Protein AF-A0A6B2G351-F1 (afdb_monomer)

Organism: Myxobolus squamalis (NCBI:txid59785)

Mean predicted aligned error: 8.59 Å

Solvent-accessible surface area (backbone atoms only — not comparable to full-atom values): 7339 Å² total; per-residue (Å²): 120,60,67,56,53,47,41,62,59,45,63,62,76,42,64,77,46,83,66,71,78,92,50,77,70,54,52,52,46,60,74,65,63,71,63,65,72,90,45,47,83,59,50,53,36,39,75,74,42,49,57,51,54,46,67,79,41,71,65,47,68,59,54,40,54,74,67,59,62,89,84,60,87,45,74,56,53,52,52,48,59,67,44,54,83,69,51,60,82,90,42,67,70,46,76,36,71,69,33,43,51,52,51,50,52,52,55,52,35,47,40,66,75,40,72,77,59,80,67,133

Sequence (120 aa):
KYWDLYNEHFSDNQSKSKYFTKSSKLKVVIANGNFHAGLRPYFWPLVTGAFLEIEINPGYYEKLVSNLNFDLVTEVTEDIEKDLHRSLPEFTVYNTSEGQDSLRRVLLAYATHNPNIGKN

Radius of gyration: 18.26 Å; Cα contacts (8 Å, |Δi|>4): 58; chains: 1; bounding box: 34×30×49 Å

Structure (mmCIF, N/CA/C/O backbone):
data_AF-A0A6B2G351-F1
#
_entry.id   AF-A0A6B2G351-F1
#
loop_
_atom_site.group_PDB
_atom_site.id
_atom_site.type_symbol
_atom_site.label_atom_id
_atom_site.label_alt_id
_atom_site.label_comp_id
_atom_site.label_asym_id
_atom_site.label_entity_id
_atom_site.label_seq_id
_atom_site.pdbx_PDB_ins_code
_atom_site.Cartn_x
_atom_site.Cartn_y
_atom_site.Cartn_z
_atom_site.occupancy
_atom_site.B_iso_or_equiv
_atom_site.auth_seq_id
_atom_site.auth_comp_id
_atom_site.auth_asym_id
_atom_site.auth_atom_id
_atom_site.pdbx_PDB_model_num
ATOM 1 N N . LYS A 1 1 ? 22.169 -5.919 -23.309 1.00 49.47 1 LYS A N 1
ATOM 2 C CA . LYS A 1 1 ? 21.999 -7.392 -23.399 1.00 49.47 1 LYS A CA 1
ATOM 3 C C . LYS A 1 1 ? 20.676 -7.888 -22.805 1.00 49.47 1 LYS A C 1
ATOM 5 O O . LYS A 1 1 ? 19.968 -8.570 -23.522 1.00 49.47 1 LYS A O 1
ATOM 10 N N . TYR A 1 2 ? 20.306 -7.582 -21.548 1.00 46.62 2 TYR A N 1
ATOM 11 C CA . TYR A 1 2 ? 18.979 -7.969 -21.001 1.00 46.62 2 TYR A CA 1
ATOM 12 C C . TYR A 1 2 ? 17.895 -6.890 -21.150 1.00 46.62 2 TYR A C 1
ATOM 14 O O . TYR A 1 2 ? 16.713 -7.213 -21.172 1.00 46.62 2 TYR A O 1
ATOM 22 N N . TRP A 1 3 ? 18.293 -5.625 -21.322 1.00 51.25 3 TRP A N 1
ATOM 23 C CA . TRP A 1 3 ? 17.391 -4.534 -21.716 1.00 51.25 3 TRP A CA 1
ATOM 24 C C . TRP A 1 3 ? 16.723 -4.800 -23.070 1.00 51.25 3 TRP A C 1
ATOM 26 O O . TRP A 1 3 ? 15.538 -4.553 -23.251 1.00 51.25 3 TRP A O 1
ATOM 36 N N . ASP A 1 4 ? 17.478 -5.404 -23.984 1.00 54.12 4 ASP A N 1
ATOM 37 C CA . ASP A 1 4 ? 17.005 -5.783 -25.314 1.00 54.12 4 ASP A CA 1
ATOM 38 C C . ASP A 1 4 ? 15.978 -6.922 -25.236 1.00 54.12 4 ASP A C 1
ATOM 40 O O . ASP A 1 4 ? 15.010 -6.905 -25.977 1.00 54.12 4 ASP A O 1
ATOM 44 N N . LEU A 1 5 ? 16.123 -7.849 -2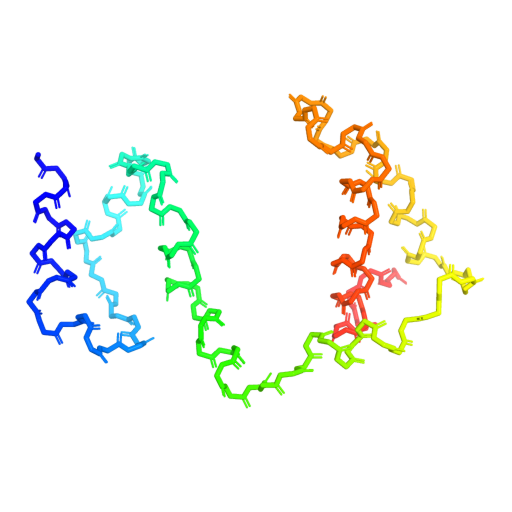4.276 1.00 54.31 5 LEU A N 1
ATOM 45 C CA . LEU A 1 5 ? 15.150 -8.918 -24.001 1.00 54.31 5 LEU A CA 1
ATOM 46 C C . LEU A 1 5 ? 13.871 -8.396 -23.332 1.00 54.31 5 LEU A C 1
ATOM 48 O O . LEU A 1 5 ? 12.794 -8.930 -23.583 1.00 54.31 5 LEU A O 1
ATOM 52 N N . TYR A 1 6 ? 13.983 -7.372 -22.477 1.00 57.06 6 TYR A N 1
ATOM 53 C CA . TYR A 1 6 ? 12.819 -6.653 -21.961 1.00 57.06 6 TYR A CA 1
ATOM 54 C C . TYR A 1 6 ? 12.083 -5.965 -23.112 1.00 57.06 6 TYR A C 1
ATOM 56 O O . TYR A 1 6 ? 10.897 -6.205 -23.283 1.00 57.06 6 TYR A O 1
ATOM 64 N N . ASN A 1 7 ? 12.775 -5.195 -23.954 1.00 57.41 7 ASN A N 1
ATOM 65 C CA . ASN A 1 7 ? 12.142 -4.576 -25.117 1.00 57.41 7 ASN A CA 1
ATOM 66 C C . ASN A 1 7 ? 11.552 -5.644 -26.055 1.00 57.41 7 ASN A C 1
ATOM 68 O O . ASN A 1 7 ? 10.375 -5.592 -26.339 1.00 57.41 7 ASN A O 1
ATOM 72 N N . GLU A 1 8 ? 12.257 -6.713 -26.412 1.00 57.47 8 GLU A N 1
ATOM 73 C CA . GLU A 1 8 ? 11.704 -7.782 -27.265 1.00 57.47 8 GLU A CA 1
ATOM 74 C C . GLU A 1 8 ? 10.423 -8.435 -26.689 1.00 57.47 8 GLU A C 1
ATOM 76 O O . GLU A 1 8 ? 9.525 -8.806 -27.439 1.00 57.47 8 GLU A O 1
ATOM 81 N N . HIS A 1 9 ? 10.294 -8.570 -25.362 1.00 54.44 9 HIS A N 1
ATOM 82 C CA . HIS A 1 9 ? 9.075 -9.102 -24.728 1.00 54.44 9 HIS A CA 1
ATOM 83 C C . HIS A 1 9 ? 7.990 -8.058 -24.443 1.00 54.44 9 HIS A C 1
ATOM 85 O O . HIS A 1 9 ? 6.814 -8.415 -24.395 1.00 54.44 9 HIS A O 1
ATOM 91 N N . PHE A 1 10 ? 8.364 -6.799 -24.224 1.00 52.91 10 PHE A N 1
ATOM 92 C CA . PHE A 1 10 ? 7.470 -5.744 -23.749 1.00 52.91 10 PHE A CA 1
ATOM 93 C C . PHE A 1 10 ? 7.287 -4.591 -24.749 1.00 52.91 10 PHE A C 1
ATOM 95 O O . PHE A 1 10 ? 6.446 -3.745 -24.493 1.00 52.91 10 PHE A O 1
ATOM 102 N N . SER A 1 11 ? 8.003 -4.535 -25.876 1.00 51.84 11 SER A N 1
ATOM 103 C CA . SER A 1 11 ? 7.853 -3.545 -26.961 1.00 51.84 11 SER A CA 1
ATOM 104 C C . SER A 1 11 ? 7.053 -4.097 -28.139 1.00 51.84 11 SER A C 1
ATOM 106 O O . SER A 1 11 ? 6.252 -3.361 -28.714 1.00 51.84 11 SER A O 1
ATOM 108 N N . ASP A 1 12 ? 7.175 -5.393 -28.442 1.00 46.84 12 ASP A N 1
ATOM 109 C CA . ASP A 1 12 ? 6.413 -6.036 -29.515 1.00 46.84 12 ASP A CA 1
ATOM 110 C C . ASP A 1 12 ? 5.077 -6.581 -28.985 1.00 46.84 12 ASP A C 1
ATOM 112 O O . ASP A 1 12 ? 4.965 -7.684 -28.456 1.00 46.84 12 ASP A O 1
ATOM 116 N N . ASN A 1 13 ? 4.036 -5.752 -29.116 1.00 45.62 13 ASN A N 1
ATOM 117 C CA . ASN A 1 13 ? 2.601 -6.060 -28.999 1.00 45.62 13 ASN A CA 1
ATOM 118 C C . ASN A 1 13 ? 2.050 -6.656 -27.683 1.00 45.62 13 ASN A C 1
ATOM 120 O O . ASN A 1 13 ? 0.833 -6.634 -27.504 1.00 45.62 13 ASN A O 1
ATOM 124 N N . GLN A 1 14 ? 2.874 -7.080 -26.719 1.00 48.09 14 GLN A N 1
ATOM 125 C CA . GLN A 1 14 ? 2.434 -7.334 -25.334 1.00 48.09 14 GLN A CA 1
ATOM 126 C C . GLN A 1 14 ? 2.429 -6.069 -24.461 1.00 48.09 14 GLN A C 1
ATOM 128 O O . GLN A 1 14 ? 1.792 -6.076 -23.415 1.00 48.09 14 GLN A O 1
ATOM 133 N N . SER A 1 15 ? 3.004 -4.951 -24.930 1.00 45.16 15 SER A N 1
ATOM 134 C CA . SER A 1 15 ? 2.862 -3.613 -24.313 1.00 45.16 15 SER A CA 1
ATOM 135 C C . SER A 1 15 ? 1.413 -3.141 -24.170 1.00 45.16 15 SER A C 1
ATOM 137 O O . SER A 1 15 ? 1.128 -2.252 -23.372 1.00 45.16 15 SER A O 1
ATOM 139 N N . LYS A 1 16 ? 0.486 -3.717 -24.946 1.00 45.84 16 LYS A N 1
ATOM 140 C CA . LYS A 1 16 ? -0.954 -3.440 -24.850 1.00 45.84 16 LYS A CA 1
ATOM 141 C C . LYS A 1 16 ? -1.703 -4.438 -23.970 1.00 45.84 16 LYS A C 1
ATOM 143 O O . LYS A 1 16 ? -2.848 -4.182 -23.606 1.00 45.84 16 LYS A O 1
ATOM 148 N N . SER A 1 17 ? -1.081 -5.566 -23.630 1.00 51.38 17 SER A N 1
ATOM 149 C CA . SER A 1 17 ? -1.664 -6.537 -22.717 1.00 51.38 17 SER A CA 1
ATOM 150 C C . SER A 1 17 ? -1.338 -6.115 -21.292 1.00 51.38 17 SER A C 1
ATOM 152 O O . SER A 1 17 ? -0.219 -6.281 -20.818 1.00 51.38 17 SER A O 1
ATOM 154 N N . LYS A 1 18 ? -2.347 -5.629 -20.570 1.00 53.78 18 LYS A N 1
ATOM 155 C CA . LYS A 1 18 ? -2.280 -5.487 -19.106 1.00 53.78 18 LYS A CA 1
ATOM 156 C C . LYS A 1 18 ? -2.141 -6.843 -18.394 1.00 53.78 18 LYS A C 1
ATOM 158 O O . LYS A 1 18 ? -1.941 -6.894 -17.185 1.00 53.78 18 LYS A O 1
ATOM 163 N N . TYR A 1 19 ? -2.247 -7.937 -19.149 1.00 57.09 19 TYR A N 1
ATOM 164 C CA . TYR A 1 19 ? -2.140 -9.304 -18.675 1.00 57.09 19 TYR A CA 1
ATOM 165 C C . TYR A 1 19 ? -0.742 -9.848 -18.924 1.00 57.09 19 TYR A C 1
ATOM 167 O O . TYR A 1 19 ? -0.230 -9.864 -20.048 1.00 57.09 19 TYR A O 1
ATOM 175 N N . PHE A 1 20 ? -0.146 -10.321 -17.842 1.00 62.34 20 PHE A N 1
ATOM 176 C CA . PHE A 1 20 ? 1.163 -10.932 -17.836 1.00 62.34 20 PHE A CA 1
ATOM 177 C C . PHE A 1 20 ? 1.130 -12.356 -18.408 1.00 62.34 20 PHE A C 1
ATOM 179 O O . PHE A 1 20 ? 0.421 -13.221 -17.890 1.00 62.34 20 PHE A O 1
ATOM 186 N N . THR A 1 21 ? 1.962 -12.634 -19.415 1.00 63.66 21 THR A N 1
ATOM 187 C CA . THR A 1 21 ? 2.171 -13.999 -19.923 1.00 63.66 21 THR A CA 1
ATOM 188 C C . THR A 1 21 ? 3.498 -14.553 -19.408 1.00 63.66 21 THR A C 1
ATOM 190 O O . THR A 1 21 ? 4.569 -14.007 -19.675 1.00 63.66 21 THR A O 1
ATOM 193 N N . LYS A 1 22 ? 3.450 -15.671 -18.673 1.00 66.00 22 LYS A N 1
ATOM 194 C CA . LYS A 1 22 ? 4.653 -16.345 -18.155 1.00 66.00 22 LYS A CA 1
ATOM 195 C C . LYS A 1 22 ? 5.549 -16.807 -19.311 1.00 66.00 22 LYS A C 1
ATOM 197 O O . LYS A 1 22 ? 5.095 -17.547 -20.177 1.00 66.00 22 LYS A O 1
ATOM 202 N N . SER A 1 23 ? 6.843 -16.476 -19.266 1.00 72.69 23 SER A N 1
ATOM 203 C CA . SER A 1 23 ? 7.843 -17.008 -20.204 1.00 72.69 23 SER A CA 1
ATOM 204 C C . SER A 1 23 ? 9.086 -17.545 -19.486 1.00 72.69 23 SER A C 1
ATOM 206 O O . SER A 1 23 ? 9.499 -17.035 -18.440 1.00 72.69 23 SER A O 1
ATOM 208 N N . SER A 1 24 ? 9.707 -18.591 -20.041 1.00 73.50 24 SER A N 1
ATOM 209 C CA . SER A 1 24 ? 10.936 -19.184 -19.487 1.00 73.50 24 SER A CA 1
ATOM 210 C C . SER A 1 24 ? 12.109 -18.200 -19.492 1.00 73.50 24 SER A C 1
ATOM 212 O O . SER A 1 24 ? 12.903 -18.195 -18.556 1.00 73.50 24 SER A O 1
ATOM 214 N N . LYS A 1 25 ? 12.184 -17.316 -20.498 1.00 69.12 25 LYS A N 1
ATOM 215 C CA . LYS A 1 25 ? 13.193 -16.248 -20.576 1.00 69.12 25 LYS A CA 1
ATOM 216 C C . LYS A 1 25 ? 13.052 -15.265 -19.411 1.00 69.12 25 LYS A C 1
ATOM 218 O O . LYS A 1 25 ? 14.045 -14.890 -18.795 1.00 69.12 25 LYS A O 1
ATOM 223 N N . LEU A 1 26 ? 11.821 -14.893 -19.064 1.00 70.50 26 LEU A N 1
ATOM 224 C CA . LEU A 1 26 ? 11.581 -13.949 -17.982 1.00 70.50 26 LEU A CA 1
ATOM 225 C C . LEU A 1 26 ? 11.914 -14.522 -16.603 1.00 70.50 26 LEU A C 1
ATOM 227 O O . LEU A 1 26 ? 12.470 -13.814 -15.767 1.00 70.50 26 LEU A O 1
ATOM 231 N N . LYS A 1 27 ? 11.648 -15.815 -16.379 1.00 74.94 27 LYS A N 1
ATOM 232 C CA . LYS A 1 27 ? 12.075 -16.499 -15.148 1.00 74.94 27 LYS A CA 1
ATOM 233 C C . LYS A 1 27 ? 13.581 -16.364 -14.923 1.00 74.94 27 LYS A C 1
ATOM 235 O O . LYS A 1 27 ? 13.998 -16.098 -13.804 1.00 74.94 27 LYS A O 1
ATOM 240 N N . VAL A 1 28 ? 14.379 -16.492 -15.985 1.00 76.25 28 VAL A N 1
ATOM 241 C CA . VAL A 1 28 ? 15.841 -16.336 -15.924 1.00 76.25 28 VAL A CA 1
ATOM 242 C C . VAL A 1 28 ? 16.239 -14.896 -15.583 1.00 76.25 28 VAL A C 1
ATOM 244 O O . VAL A 1 28 ? 17.142 -14.692 -14.778 1.00 76.25 28 VAL A O 1
ATOM 247 N N . VAL A 1 29 ? 15.560 -13.890 -16.141 1.00 73.69 29 VAL A N 1
ATOM 248 C CA . VAL A 1 29 ? 15.833 -12.473 -15.828 1.00 73.69 29 VAL A CA 1
ATOM 249 C C . VAL A 1 29 ? 15.520 -12.151 -14.364 1.00 73.69 29 VAL A C 1
ATOM 251 O O . VAL A 1 29 ? 16.347 -11.533 -13.696 1.00 73.69 29 VAL A O 1
ATOM 254 N N . ILE A 1 30 ? 14.369 -12.608 -13.856 1.00 78.50 30 ILE A N 1
ATOM 255 C CA . ILE A 1 30 ? 13.974 -12.421 -12.452 1.00 78.50 30 ILE A CA 1
ATOM 256 C C . ILE A 1 30 ? 14.962 -13.136 -11.524 1.00 78.50 30 ILE A C 1
ATOM 258 O O . ILE A 1 30 ? 15.475 -12.520 -10.593 1.00 78.50 30 ILE A O 1
ATOM 262 N N . ALA A 1 31 ? 15.265 -14.410 -11.797 1.00 80.19 31 ALA A N 1
ATOM 263 C CA . ALA A 1 31 ? 16.143 -15.227 -10.957 1.00 80.19 31 ALA A CA 1
ATOM 264 C C . ALA A 1 31 ? 17.571 -14.671 -10.867 1.00 80.19 31 ALA A C 1
ATOM 266 O O . ALA A 1 31 ? 18.201 -14.758 -9.819 1.00 80.19 31 ALA A O 1
ATOM 267 N N . ASN A 1 32 ? 18.069 -14.063 -11.945 1.00 79.81 32 ASN A N 1
ATOM 268 C CA . ASN A 1 32 ? 19.411 -13.489 -11.971 1.00 79.81 32 ASN A CA 1
ATOM 269 C C . ASN A 1 32 ? 19.483 -12.072 -11.381 1.00 79.81 32 ASN A C 1
ATOM 271 O O . ASN A 1 32 ? 20.570 -11.504 -11.341 1.00 79.81 32 ASN A O 1
ATOM 275 N N . GLY A 1 33 ? 18.355 -11.456 -10.998 1.00 68.81 33 GLY A N 1
ATOM 276 C CA . GLY A 1 33 ? 18.318 -10.111 -10.404 1.00 68.81 33 GLY A CA 1
ATOM 277 C C . GLY A 1 33 ? 18.808 -8.973 -11.316 1.00 68.81 33 GLY A C 1
ATOM 278 O O . GLY A 1 33 ? 18.838 -7.816 -10.900 1.00 68.81 33 GLY A O 1
ATOM 279 N N . ASN A 1 34 ? 19.152 -9.278 -12.570 1.00 70.56 34 ASN A N 1
ATOM 280 C CA . ASN A 1 34 ? 19.778 -8.376 -13.536 1.00 70.56 34 ASN A CA 1
ATOM 281 C C . ASN A 1 34 ? 18.743 -7.510 -14.264 1.00 70.56 34 ASN A C 1
ATOM 283 O O . ASN A 1 34 ? 18.641 -7.532 -15.493 1.00 70.56 34 ASN A O 1
ATOM 287 N N . PHE A 1 35 ? 17.965 -6.744 -13.503 1.00 73.44 35 PHE A N 1
ATOM 288 C CA . PHE A 1 35 ? 17.000 -5.795 -14.042 1.00 73.44 35 PHE A CA 1
ATOM 289 C C . PHE A 1 35 ? 17.193 -4.405 -13.435 1.00 73.44 35 PHE A C 1
ATOM 291 O O . PHE A 1 35 ? 17.536 -4.251 -12.261 1.00 73.44 35 PHE A O 1
ATOM 298 N N . HIS A 1 36 ? 17.001 -3.380 -14.265 1.00 79.69 36 HIS A N 1
ATOM 299 C CA . HIS A 1 36 ? 17.252 -1.996 -13.884 1.00 79.69 36 HIS A CA 1
ATOM 300 C C . HIS A 1 36 ? 16.334 -1.578 -12.729 1.00 79.69 36 HIS A C 1
ATOM 302 O O . HIS A 1 36 ? 15.116 -1.751 -12.810 1.00 79.69 36 HIS A O 1
ATOM 308 N N . ALA A 1 37 ? 16.901 -0.994 -11.668 1.00 80.75 37 ALA A N 1
ATOM 309 C CA . ALA A 1 37 ? 16.136 -0.622 -10.478 1.00 80.75 37 ALA A CA 1
ATOM 310 C C . ALA A 1 37 ? 14.977 0.337 -10.802 1.00 80.75 37 ALA A C 1
ATOM 312 O O . ALA A 1 37 ? 13.892 0.182 -10.251 1.00 80.75 37 ALA A O 1
ATOM 313 N N . GLY A 1 38 ? 15.162 1.244 -11.768 1.00 81.56 38 GLY A N 1
ATOM 314 C CA . GLY A 1 38 ? 14.114 2.167 -12.217 1.00 81.56 38 GLY A CA 1
ATOM 315 C C . GLY A 1 38 ? 12.909 1.505 -12.900 1.00 81.56 38 GLY A C 1
ATOM 316 O O . GLY A 1 38 ? 11.870 2.139 -13.016 1.00 81.56 38 GLY A O 1
ATOM 317 N N . LEU A 1 39 ? 13.006 0.237 -13.323 1.00 79.19 39 LEU A N 1
ATOM 318 C CA . LEU A 1 39 ? 11.859 -0.504 -13.864 1.00 79.19 39 LEU A CA 1
ATOM 319 C C . LEU A 1 39 ? 11.030 -1.218 -12.795 1.00 79.19 39 LEU A C 1
ATOM 321 O O . LEU A 1 39 ? 9.902 -1.621 -13.076 1.00 79.19 39 LEU A O 1
ATOM 325 N N . ARG A 1 40 ? 11.562 -1.383 -11.576 1.00 84.94 40 ARG A N 1
ATOM 326 C CA . ARG A 1 40 ? 10.886 -2.076 -10.464 1.00 84.94 40 ARG A CA 1
ATOM 327 C C . ARG A 1 40 ? 9.451 -1.596 -10.228 1.00 84.94 40 ARG A C 1
ATOM 329 O O . ARG A 1 40 ? 8.593 -2.469 -10.094 1.00 84.94 40 ARG A O 1
ATOM 336 N N . PRO A 1 41 ? 9.160 -0.277 -10.224 1.00 85.31 41 PRO A N 1
ATOM 337 C CA . PRO A 1 41 ? 7.814 0.216 -9.937 1.00 85.31 41 PRO A CA 1
ATOM 338 C C . PRO A 1 41 ? 6.760 -0.209 -10.963 1.00 85.31 41 PRO A C 1
ATOM 340 O O . PRO A 1 41 ? 5.591 -0.292 -10.617 1.00 85.31 41 PRO A O 1
ATOM 343 N N . TYR A 1 42 ? 7.151 -0.492 -12.209 1.00 81.75 42 TYR A N 1
ATOM 344 C CA . TYR A 1 42 ? 6.231 -0.965 -13.249 1.00 81.75 42 TYR A CA 1
ATOM 345 C C . TYR A 1 42 ? 6.232 -2.491 -13.370 1.00 81.75 42 TYR A C 1
ATOM 347 O O . TYR A 1 42 ? 5.192 -3.128 -13.519 1.00 81.75 42 TYR A O 1
ATOM 355 N N . PHE A 1 43 ? 7.417 -3.089 -13.279 1.00 81.56 43 PHE A N 1
ATOM 356 C CA . PHE A 1 43 ? 7.601 -4.512 -13.498 1.00 81.56 43 PHE A CA 1
ATOM 357 C C . PHE A 1 43 ? 6.932 -5.366 -12.417 1.00 81.56 43 PHE A C 1
ATOM 359 O O . PHE A 1 43 ? 6.231 -6.321 -12.746 1.00 81.56 43 PHE A O 1
ATOM 366 N N . TRP A 1 44 ? 7.123 -5.032 -11.134 1.00 84.69 44 TRP A N 1
ATOM 367 C CA . TRP A 1 44 ? 6.570 -5.844 -10.048 1.00 84.69 44 TRP A CA 1
ATOM 368 C C . TRP A 1 44 ? 5.040 -5.892 -10.058 1.00 84.69 44 TRP A C 1
ATOM 370 O O . TRP A 1 44 ? 4.513 -7.004 -10.038 1.00 84.69 44 TRP A O 1
ATOM 380 N N . PRO A 1 45 ? 4.317 -4.760 -10.176 1.00 85.88 45 PRO A N 1
ATOM 381 C CA . PRO A 1 45 ? 2.861 -4.799 -10.269 1.00 85.88 45 PRO A CA 1
ATOM 382 C C . PRO A 1 45 ? 2.336 -5.570 -11.483 1.00 85.88 45 PRO A C 1
ATOM 384 O O . PRO A 1 45 ? 1.286 -6.203 -11.399 1.00 85.88 45 PRO A O 1
ATOM 387 N N . LEU A 1 46 ? 3.064 -5.549 -12.604 1.00 82.38 46 LEU A N 1
ATOM 388 C CA . LEU A 1 46 ? 2.687 -6.300 -13.798 1.00 82.38 46 LEU A CA 1
ATOM 389 C C . LEU A 1 46 ? 2.772 -7.814 -13.565 1.00 82.38 46 LEU A C 1
ATOM 391 O O . LEU A 1 46 ? 1.820 -8.533 -13.858 1.00 82.38 46 LEU A O 1
ATOM 395 N N . VAL A 1 47 ? 3.892 -8.311 -13.027 1.00 80.69 47 VAL A N 1
ATOM 396 C CA . VAL A 1 47 ? 4.103 -9.763 -12.866 1.00 80.69 47 VAL A CA 1
ATOM 397 C C . VAL A 1 47 ? 3.290 -10.379 -11.728 1.00 80.69 47 VAL A C 1
ATOM 399 O O . VAL A 1 47 ? 3.010 -11.576 -11.770 1.00 80.69 47 VAL A O 1
ATOM 402 N N . THR A 1 48 ? 2.913 -9.589 -10.718 1.00 85.06 48 THR A N 1
ATOM 403 C CA . THR A 1 48 ? 2.049 -10.040 -9.615 1.00 85.06 48 THR A CA 1
ATOM 404 C C . THR A 1 48 ? 0.562 -9.918 -9.935 1.00 85.06 48 THR A C 1
ATOM 406 O O . THR A 1 48 ? -0.253 -10.477 -9.208 1.00 85.06 48 THR A O 1
ATOM 409 N N . GLY A 1 49 ? 0.199 -9.209 -11.009 1.00 85.44 49 GLY A N 1
ATOM 410 C CA . GLY A 1 49 ? -1.192 -8.906 -11.343 1.00 85.44 49 GLY A CA 1
ATOM 411 C C . GLY A 1 49 ? -1.782 -7.726 -10.564 1.00 85.44 49 GLY A C 1
ATOM 412 O O . GLY A 1 49 ? -2.968 -7.450 -10.707 1.00 85.44 49 GLY A O 1
ATOM 413 N N . ALA A 1 50 ? -0.987 -6.980 -9.789 1.00 88.75 50 ALA A N 1
ATOM 414 C CA . ALA A 1 50 ? -1.484 -5.840 -9.018 1.00 88.75 50 ALA A CA 1
ATOM 415 C C . ALA A 1 50 ? -2.120 -4.745 -9.897 1.00 88.75 50 ALA A C 1
ATOM 417 O O . ALA A 1 50 ? -3.074 -4.103 -9.470 1.00 88.75 50 ALA A O 1
ATOM 418 N N . PHE A 1 51 ? -1.657 -4.550 -11.139 1.00 86.75 51 PHE A N 1
ATOM 419 C CA . PHE A 1 51 ? -2.331 -3.627 -12.064 1.00 86.75 51 PHE A CA 1
ATOM 420 C C . PHE A 1 51 ? -3.752 -4.065 -12.425 1.00 86.75 51 PHE A C 1
ATOM 422 O O . PHE A 1 51 ? -4.625 -3.210 -12.555 1.00 86.75 51 PHE A O 1
ATOM 429 N N . LEU A 1 52 ? -3.990 -5.373 -12.557 1.00 86.38 52 LEU A N 1
ATOM 430 C CA . LEU A 1 52 ? -5.331 -5.895 -12.795 1.00 86.38 52 LEU A CA 1
ATOM 431 C C . LEU A 1 52 ? -6.221 -5.652 -11.573 1.00 86.38 52 LEU A C 1
ATOM 433 O O . LEU A 1 52 ? -7.334 -5.166 -11.731 1.00 86.38 52 LEU A O 1
ATOM 437 N N . GLU A 1 53 ? -5.712 -5.916 -10.368 1.00 90.62 53 GLU A N 1
ATOM 438 C CA . GLU A 1 53 ? -6.441 -5.666 -9.116 1.00 90.62 53 GLU A CA 1
ATOM 439 C C . GLU A 1 53 ? -6.837 -4.192 -8.946 1.00 90.62 53 GLU A C 1
ATOM 441 O O . GLU A 1 53 ? -7.967 -3.899 -8.558 1.00 9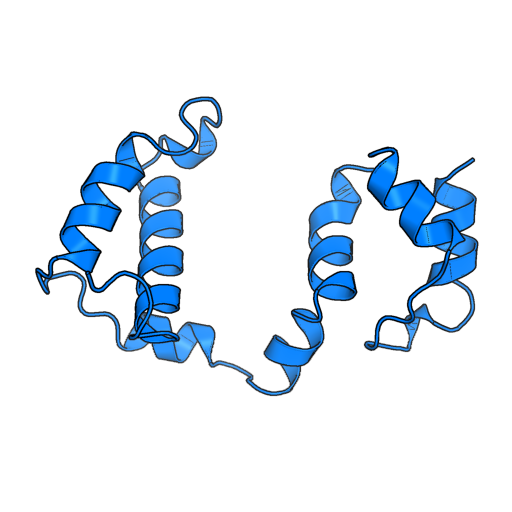0.62 53 GLU A O 1
ATOM 446 N N . ILE A 1 54 ? -5.942 -3.258 -9.287 1.00 90.12 54 ILE A N 1
ATOM 447 C CA . ILE A 1 54 ? -6.230 -1.814 -9.265 1.00 90.12 54 ILE A CA 1
ATOM 448 C C . ILE A 1 54 ? -7.317 -1.450 -10.287 1.00 90.12 54 ILE A C 1
ATOM 450 O O . ILE A 1 54 ? -8.180 -0.622 -10.001 1.00 90.12 54 ILE A O 1
ATOM 454 N N . GLU A 1 55 ? -7.289 -2.054 -11.477 1.00 89.81 55 GLU A N 1
ATOM 455 C CA . GLU A 1 55 ? -8.265 -1.777 -12.536 1.00 89.81 55 GLU A CA 1
ATOM 456 C C . GLU A 1 55 ? -9.662 -2.315 -12.219 1.00 89.81 55 GLU A C 1
ATOM 458 O O . GLU A 1 55 ? -10.648 -1.633 -12.494 1.00 89.81 55 GLU A O 1
ATOM 463 N N . ILE A 1 56 ? -9.763 -3.515 -11.641 1.00 94.00 56 ILE A N 1
ATOM 464 C CA . ILE A 1 56 ? -11.062 -4.106 -11.288 1.00 94.00 56 ILE A CA 1
ATOM 465 C C . ILE A 1 56 ? -11.637 -3.521 -9.987 1.00 94.00 56 ILE A C 1
ATOM 467 O O . ILE A 1 56 ? -12.850 -3.567 -9.795 1.00 94.00 56 ILE A O 1
ATOM 471 N N . ASN A 1 57 ? -10.795 -2.937 -9.122 1.00 94.88 57 ASN A N 1
ATOM 472 C CA . ASN A 1 57 ? -11.187 -2.328 -7.846 1.00 94.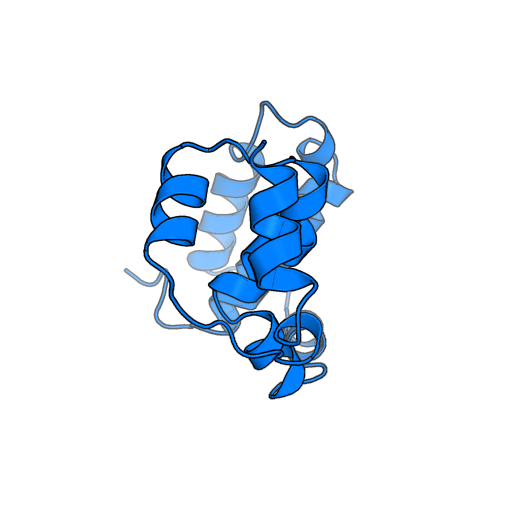88 57 ASN A CA 1
ATOM 473 C C . ASN A 1 57 ? -10.759 -0.843 -7.742 1.00 94.88 57 ASN A C 1
ATOM 475 O O . ASN A 1 57 ? -9.999 -0.476 -6.836 1.00 94.88 57 ASN A O 1
ATOM 479 N N . PRO A 1 58 ? -11.231 0.050 -8.632 1.00 96.31 58 PRO A N 1
ATOM 480 C CA . PRO A 1 58 ? -10.825 1.453 -8.609 1.00 96.31 58 PRO A CA 1
ATOM 481 C C . PRO A 1 58 ? -11.258 2.138 -7.303 1.00 96.31 58 PRO A C 1
ATOM 483 O O . PRO A 1 58 ? -12.404 2.014 -6.872 1.00 96.31 58 PRO A O 1
ATOM 486 N N . GLY A 1 59 ? -10.344 2.879 -6.668 1.00 96.50 59 GLY A N 1
ATOM 487 C CA . GLY A 1 59 ? -10.616 3.608 -5.420 1.00 96.50 59 GLY A CA 1
ATOM 488 C C . GLY A 1 59 ? -10.652 2.738 -4.154 1.00 96.50 59 GLY A C 1
ATOM 489 O O . GLY A 1 59 ? -11.017 3.218 -3.078 1.00 96.50 59 GLY A O 1
ATOM 490 N N . TYR A 1 60 ? -10.351 1.439 -4.260 1.00 97.31 60 TYR A N 1
ATOM 491 C CA . TYR A 1 60 ? -10.514 0.509 -3.143 1.00 97.31 60 TYR A CA 1
ATOM 492 C C . TYR A 1 60 ? -9.529 0.767 -2.001 1.00 97.31 60 TYR A C 1
ATOM 494 O O . TYR A 1 60 ? -9.928 0.746 -0.837 1.00 97.31 60 TYR A O 1
ATOM 502 N N . TYR A 1 61 ? -8.268 1.067 -2.316 1.00 96.69 61 TYR A N 1
ATOM 503 C CA . TYR A 1 61 ? -7.275 1.420 -1.302 1.00 96.69 61 TYR A CA 1
ATOM 504 C C . TYR A 1 61 ? -7.671 2.702 -0.562 1.00 96.69 61 TYR A C 1
ATOM 506 O O . TYR A 1 61 ? -7.651 2.739 0.665 1.00 96.69 61 TYR A O 1
ATOM 514 N N . GLU A 1 62 ? -8.116 3.722 -1.290 1.00 97.56 62 GLU A N 1
ATOM 515 C CA . GLU A 1 62 ? -8.579 4.990 -0.730 1.00 97.56 62 GLU A CA 1
ATOM 516 C C . GLU A 1 62 ? -9.765 4.772 0.213 1.00 97.56 62 GLU A C 1
ATOM 518 O O . GLU A 1 62 ? -9.794 5.342 1.302 1.00 97.56 62 GLU A O 1
ATOM 523 N N . LYS A 1 63 ? -10.702 3.891 -0.162 1.00 97.44 63 LYS A N 1
ATOM 524 C CA . LYS A 1 63 ? -11.833 3.496 0.687 1.00 97.44 63 LYS A CA 1
ATOM 525 C C . LYS A 1 63 ? -11.391 2.750 1.949 1.00 97.44 63 LYS A C 1
ATOM 527 O O . LYS A 1 63 ? -11.987 2.941 3.005 1.00 97.44 63 LYS A O 1
ATOM 532 N N . LEU A 1 64 ? -10.388 1.874 1.859 1.00 96.31 64 LEU A N 1
ATOM 533 C CA . LEU A 1 64 ? -9.830 1.215 3.044 1.00 96.31 64 LEU A CA 1
ATOM 534 C C . LEU A 1 64 ? -9.222 2.257 3.982 1.00 96.31 64 LEU A C 1
ATOM 536 O O . LEU A 1 64 ? -9.587 2.295 5.152 1.00 96.31 64 LEU A O 1
ATOM 540 N N . VAL A 1 65 ? -8.371 3.138 3.449 1.00 96.88 65 VAL A N 1
ATOM 541 C CA . VAL A 1 65 ? -7.694 4.192 4.214 1.00 96.88 65 VAL A CA 1
ATOM 542 C C . VAL A 1 65 ? -8.690 5.154 4.858 1.00 96.88 65 VAL A C 1
ATOM 544 O O . VAL A 1 65 ? -8.517 5.497 6.024 1.00 96.88 65 VAL A O 1
ATOM 547 N N . SER A 1 66 ? -9.755 5.554 4.155 1.00 96.31 66 SER A N 1
ATOM 548 C CA . SER A 1 66 ? -10.772 6.460 4.707 1.00 96.31 66 SER A CA 1
ATOM 549 C C . SER A 1 66 ? -11.549 5.865 5.881 1.00 96.31 66 SER A C 1
ATOM 551 O O . SER A 1 66 ? -12.117 6.609 6.672 1.00 96.31 66 SER A O 1
ATOM 553 N N . ASN A 1 67 ? -11.604 4.534 5.975 1.00 93.31 67 ASN A N 1
ATOM 554 C CA . ASN A 1 67 ? -12.301 3.819 7.041 1.00 93.31 67 ASN A CA 1
ATOM 555 C C . ASN A 1 67 ? -11.374 3.424 8.200 1.00 93.31 67 ASN A C 1
ATOM 557 O O . ASN A 1 67 ? -11.851 2.841 9.174 1.00 93.31 67 ASN A O 1
ATOM 561 N N . LEU A 1 68 ? -10.068 3.699 8.105 1.00 93.44 68 LEU A N 1
ATOM 562 C CA . LEU A 1 68 ? -9.135 3.399 9.185 1.00 93.44 68 LEU A CA 1
ATOM 563 C C . LEU A 1 68 ? -9.421 4.297 10.388 1.00 93.44 68 LEU A C 1
ATOM 565 O O . LEU A 1 68 ? -9.458 5.522 10.276 1.00 93.44 68 LEU A O 1
ATOM 569 N N . ASN A 1 69 ? -9.564 3.673 11.554 1.00 89.50 69 ASN A N 1
ATOM 570 C CA . ASN A 1 69 ? -9.546 4.368 12.830 1.00 89.50 69 ASN A CA 1
ATOM 571 C C . ASN A 1 69 ? -8.150 4.223 13.444 1.00 89.50 69 ASN A C 1
ATOM 573 O O . ASN A 1 69 ? -7.822 3.167 13.980 1.00 89.50 69 ASN A O 1
ATOM 577 N N . PHE A 1 70 ? -7.339 5.276 1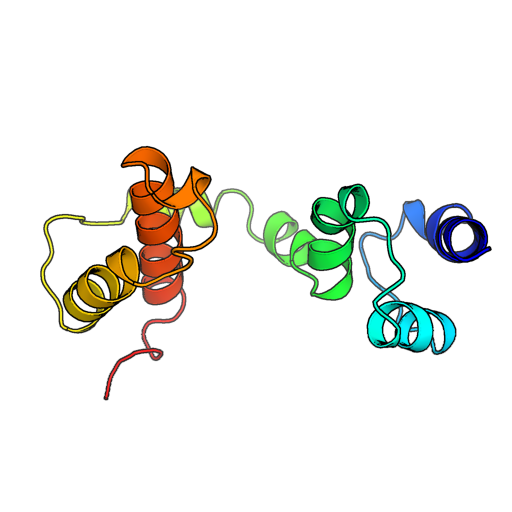3.351 1.00 85.75 70 PHE A N 1
ATOM 578 C CA . PHE A 1 70 ? -5.971 5.279 13.881 1.00 85.75 70 PHE A CA 1
ATOM 579 C C . PHE A 1 70 ? -5.912 5.299 15.415 1.00 85.75 70 PHE A C 1
ATOM 581 O O . PHE A 1 70 ? -4.875 4.958 15.972 1.00 85.75 70 PHE A O 1
ATOM 588 N N . ASP A 1 71 ? -7.015 5.638 16.089 1.00 85.75 71 ASP A N 1
ATOM 589 C CA . ASP A 1 71 ? -7.105 5.648 17.554 1.00 85.75 71 ASP A CA 1
ATOM 590 C C . ASP A 1 71 ? -7.553 4.289 18.124 1.00 85.75 71 ASP A C 1
ATOM 592 O O . ASP A 1 71 ? -7.568 4.085 19.340 1.00 85.75 71 ASP A O 1
ATOM 596 N N . LEU A 1 72 ? -7.959 3.347 17.263 1.00 86.81 72 LEU A N 1
ATOM 597 C CA . LEU A 1 72 ? -8.395 2.025 17.694 1.00 86.81 72 LEU A CA 1
ATOM 598 C C . LEU A 1 72 ? -7.186 1.167 18.078 1.00 86.81 72 LEU A C 1
ATOM 600 O O . LEU A 1 72 ? -6.367 0.830 17.228 1.00 86.81 72 LEU A O 1
ATOM 604 N N . VAL A 1 73 ? -7.136 0.737 19.338 1.00 87.69 73 VAL A N 1
ATOM 605 C CA . VAL A 1 73 ? -6.110 -0.189 19.831 1.00 87.69 73 VAL A CA 1
ATOM 606 C C . VAL A 1 73 ? -6.633 -1.626 19.779 1.00 87.69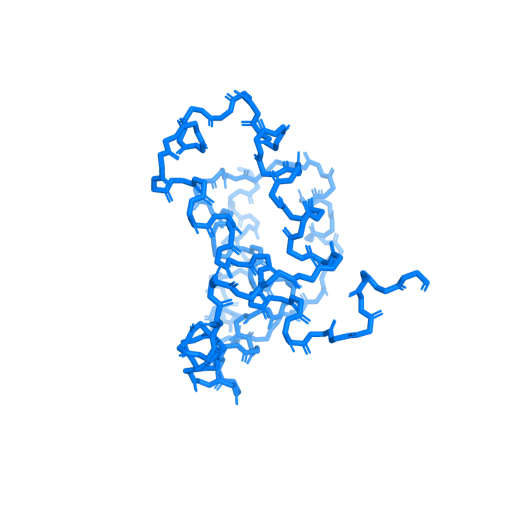 73 VAL A C 1
ATOM 608 O O . VAL A 1 73 ? -7.636 -1.974 20.401 1.00 87.69 73 VAL A O 1
ATOM 611 N N . THR A 1 74 ? -5.941 -2.461 19.015 1.00 89.19 74 THR A N 1
ATOM 612 C CA . THR A 1 74 ? -6.133 -3.905 18.837 1.00 89.19 74 THR A CA 1
ATOM 613 C C . THR A 1 74 ? -4.775 -4.612 18.896 1.00 89.19 74 THR A C 1
ATOM 615 O O . THR A 1 74 ? -3.742 -3.968 18.726 1.00 89.19 74 THR A O 1
ATOM 618 N N . GLU A 1 75 ? -4.760 -5.938 19.049 1.00 90.69 75 GLU A N 1
ATOM 619 C CA . GLU A 1 75 ? -3.520 -6.734 18.970 1.00 90.69 75 GLU A CA 1
ATOM 620 C C . GLU A 1 75 ? -2.746 -6.451 17.667 1.00 90.69 75 GLU A C 1
ATOM 622 O O . GLU A 1 75 ? -1.556 -6.153 17.692 1.00 90.69 75 GLU A O 1
ATOM 627 N N . VAL A 1 76 ? -3.454 -6.399 16.532 1.00 89.94 76 VAL A N 1
ATOM 628 C CA . VAL A 1 76 ? -2.858 -6.123 15.214 1.00 89.94 76 VAL A CA 1
ATOM 629 C C . VAL A 1 76 ? -2.223 -4.733 15.145 1.00 89.94 76 VAL A C 1
ATOM 631 O O . VAL A 1 76 ? -1.126 -4.584 14.613 1.00 89.94 76 VAL A O 1
ATOM 634 N N . THR A 1 77 ? -2.892 -3.699 15.663 1.00 91.50 77 THR A N 1
ATOM 635 C CA . THR A 1 77 ? -2.344 -2.331 15.640 1.00 91.50 77 THR A CA 1
ATOM 636 C C . THR A 1 77 ? -1.135 -2.210 16.562 1.00 91.50 77 THR A C 1
ATOM 638 O O . THR A 1 77 ? -0.164 -1.558 16.199 1.00 91.50 77 THR A O 1
ATOM 641 N N . GLU A 1 78 ? -1.158 -2.860 17.729 1.00 91.94 78 GLU A N 1
ATOM 642 C CA . GLU A 1 78 ? -0.015 -2.860 18.648 1.00 91.94 78 GLU A CA 1
ATOM 643 C C . GLU A 1 78 ? 1.202 -3.563 18.045 1.00 91.94 78 GLU A C 1
ATOM 645 O O . GLU A 1 78 ? 2.325 -3.077 18.182 1.00 91.94 78 GLU A O 1
ATOM 650 N N . ASP A 1 79 ? 0.991 -4.689 17.365 1.00 91.56 79 ASP A N 1
ATOM 651 C CA . ASP A 1 79 ? 2.062 -5.409 16.683 1.00 91.56 79 ASP A CA 1
ATOM 652 C C . ASP A 1 79 ? 2.614 -4.607 15.503 1.00 91.56 79 ASP A C 1
ATOM 654 O O . ASP A 1 79 ? 3.831 -4.506 15.351 1.00 91.56 79 ASP A O 1
ATOM 658 N N . ILE A 1 80 ? 1.753 -3.932 14.733 1.00 92.19 80 ILE A N 1
ATOM 659 C CA . ILE A 1 80 ? 2.196 -3.001 13.689 1.00 92.19 80 ILE A CA 1
ATOM 660 C C . ILE A 1 80 ? 3.084 -1.899 14.278 1.00 92.19 80 ILE A C 1
ATOM 662 O O . ILE A 1 80 ? 4.172 -1.690 13.749 1.00 92.19 80 ILE A O 1
ATOM 666 N N . GLU A 1 81 ? 2.691 -1.225 15.366 1.00 91.25 81 GLU A N 1
ATOM 667 C CA . GLU A 1 81 ? 3.505 -0.144 15.953 1.00 91.25 81 GLU A CA 1
ATOM 668 C C . GLU A 1 81 ? 4.862 -0.641 16.482 1.00 91.25 81 GLU A C 1
ATOM 670 O O . GLU A 1 81 ? 5.892 0.005 16.269 1.00 91.25 81 GLU A O 1
ATOM 675 N N . LYS A 1 82 ? 4.899 -1.815 17.130 1.00 90.19 82 LYS A N 1
ATOM 676 C CA . LYS A 1 82 ? 6.155 -2.430 17.606 1.00 90.19 82 LYS A CA 1
ATOM 677 C C . LYS A 1 82 ? 7.098 -2.778 16.451 1.00 90.19 82 LYS A C 1
ATOM 679 O O . LYS A 1 82 ? 8.322 -2.751 16.619 1.00 90.19 82 LYS A O 1
ATOM 684 N N . ASP A 1 83 ? 6.548 -3.162 15.305 1.00 90.81 83 ASP A N 1
ATOM 685 C CA . ASP A 1 83 ? 7.297 -3.590 14.124 1.00 90.81 83 ASP A CA 1
ATOM 686 C C . ASP A 1 83 ? 7.727 -2.404 13.254 1.00 90.81 83 ASP A C 1
ATOM 688 O O . ASP A 1 83 ? 8.786 -2.449 12.621 1.00 90.81 83 ASP A O 1
ATOM 692 N N . LEU A 1 84 ? 6.954 -1.318 13.267 1.00 88.31 84 LEU A N 1
ATOM 693 C CA . LEU A 1 84 ? 7.174 -0.124 12.455 1.00 88.31 84 LEU A CA 1
ATOM 694 C C . LEU A 1 84 ? 8.559 0.486 12.700 1.00 88.31 84 LEU A C 1
ATOM 696 O O . LEU A 1 84 ? 9.327 0.713 11.765 1.00 88.31 84 LEU A O 1
ATOM 700 N N . HIS A 1 85 ? 8.913 0.659 13.976 1.00 78.31 85 HIS A N 1
ATOM 701 C CA . HIS A 1 85 ? 10.158 1.305 14.398 1.00 78.31 85 HIS A CA 1
ATOM 702 C C . HIS A 1 85 ? 11.412 0.454 14.181 1.00 78.31 85 HIS A C 1
ATOM 704 O O . HIS A 1 85 ? 12.524 0.979 14.208 1.00 78.31 85 HIS A O 1
ATOM 710 N N . ARG A 1 86 ? 11.247 -0.856 13.966 1.00 83.62 86 ARG A N 1
ATOM 711 C CA . ARG A 1 86 ? 12.348 -1.777 13.643 1.00 83.62 86 ARG A CA 1
ATOM 712 C C . ARG A 1 86 ? 12.406 -2.162 12.165 1.00 83.62 86 ARG A C 1
ATOM 714 O O . ARG A 1 86 ? 13.313 -2.892 11.770 1.00 83.62 86 ARG A O 1
ATOM 721 N N . SER A 1 87 ? 11.453 -1.704 11.357 1.00 80.62 87 SER A N 1
ATOM 722 C CA . SER A 1 87 ? 11.383 -2.019 9.933 1.00 80.62 87 SER A CA 1
ATOM 723 C C . SER A 1 87 ? 12.288 -1.090 9.128 1.00 80.62 87 SER A C 1
ATOM 725 O O . SER A 1 87 ? 12.172 0.127 9.223 1.00 80.62 87 SER A O 1
ATOM 727 N N . LEU A 1 88 ? 13.140 -1.675 8.279 1.00 79.06 88 LEU A N 1
ATOM 728 C CA . LEU A 1 88 ? 13.956 -0.964 7.285 1.00 79.06 88 LEU A CA 1
ATOM 729 C C . LEU A 1 88 ? 14.901 0.121 7.860 1.00 79.06 88 LEU A C 1
ATOM 731 O O . LEU A 1 88 ? 14.998 1.200 7.266 1.00 79.06 88 LEU A O 1
ATOM 735 N N . PRO A 1 89 ? 15.630 -0.133 8.971 1.00 79.38 89 PRO A N 1
ATOM 736 C CA . PRO A 1 89 ? 16.494 0.872 9.603 1.00 79.38 89 PRO A CA 1
ATOM 737 C C . PRO A 1 89 ? 17.584 1.412 8.662 1.00 79.38 89 PRO A C 1
ATOM 739 O O . PRO A 1 89 ? 18.031 2.552 8.805 1.00 79.38 89 PRO A O 1
ATOM 742 N N . GLU A 1 90 ? 17.996 0.614 7.675 1.00 84.25 90 GLU A N 1
ATOM 743 C CA . GLU A 1 90 ? 18.967 0.974 6.643 1.00 84.25 90 GLU A CA 1
ATOM 744 C C . GLU A 1 90 ? 18.451 1.985 5.601 1.00 84.25 90 GLU A C 1
ATOM 746 O O . GLU A 1 90 ? 19.249 2.597 4.888 1.00 84.25 90 GLU A O 1
ATOM 751 N N . PHE A 1 91 ? 17.136 2.200 5.510 1.00 82.88 91 PHE A N 1
ATOM 752 C CA . PHE A 1 91 ? 16.517 3.082 4.524 1.00 82.88 91 PHE A CA 1
ATOM 753 C C . PHE A 1 91 ? 16.026 4.374 5.182 1.00 82.88 91 PHE A C 1
ATOM 755 O O . PHE A 1 91 ? 14.907 4.465 5.680 1.00 82.88 91 PHE A O 1
ATOM 762 N N . THR A 1 92 ? 16.844 5.425 5.105 1.00 85.56 92 THR A N 1
ATOM 763 C CA . THR A 1 92 ? 16.596 6.717 5.775 1.00 85.56 92 THR A CA 1
ATOM 764 C C . THR A 1 92 ? 15.255 7.374 5.442 1.00 85.56 92 THR A C 1
ATOM 766 O O . THR A 1 92 ? 14.714 8.091 6.280 1.00 85.56 92 THR A O 1
ATOM 769 N N . VAL A 1 93 ? 14.682 7.104 4.265 1.00 85.69 93 VAL A N 1
ATOM 770 C CA . VAL A 1 93 ? 13.339 7.576 3.878 1.00 85.69 93 VAL A CA 1
ATOM 771 C C . VAL A 1 93 ? 12.250 7.105 4.853 1.00 85.69 93 VAL A C 1
ATOM 773 O O . VAL A 1 93 ? 11.311 7.850 5.128 1.00 85.69 93 VAL A O 1
ATOM 776 N N . TYR A 1 94 ? 12.414 5.920 5.448 1.00 84.81 94 TYR A N 1
ATOM 777 C CA . TYR A 1 94 ? 11.484 5.362 6.430 1.00 84.81 94 TYR A CA 1
ATOM 778 C C . TYR A 1 94 ? 11.806 5.763 7.870 1.00 84.81 94 TYR A C 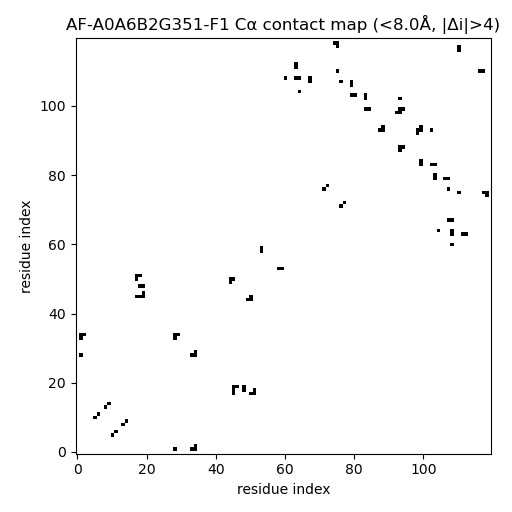1
ATOM 780 O O . TYR A 1 94 ? 11.011 5.476 8.751 1.00 84.81 94 TYR A O 1
ATOM 788 N N . ASN A 1 95 ? 12.899 6.486 8.126 1.00 86.19 95 ASN A N 1
ATOM 789 C CA . ASN A 1 95 ? 13.222 7.003 9.464 1.00 86.19 95 ASN A CA 1
ATOM 790 C C . ASN A 1 95 ? 12.555 8.364 9.743 1.00 86.19 95 ASN A C 1
ATOM 792 O O . ASN A 1 95 ? 12.822 9.000 10.761 1.00 86.19 95 ASN A O 1
ATOM 796 N N . THR A 1 96 ? 11.704 8.831 8.828 1.00 90.06 96 THR A N 1
ATOM 797 C CA . THR A 1 96 ? 10.909 10.057 8.963 1.00 90.06 96 THR A CA 1
ATOM 798 C C . THR A 1 96 ? 9.494 9.729 9.437 1.00 90.06 96 THR A C 1
ATOM 800 O O . THR A 1 96 ? 9.011 8.617 9.216 1.00 90.06 96 THR A O 1
ATOM 803 N N . SER A 1 97 ? 8.799 10.698 10.043 1.00 90.31 97 SER A N 1
ATOM 804 C CA . SER A 1 97 ? 7.380 10.535 10.390 1.00 90.31 97 SER A CA 1
ATOM 805 C C . SER A 1 97 ? 6.542 10.197 9.158 1.00 90.31 97 SER A C 1
ATOM 807 O O . SER A 1 97 ? 5.766 9.255 9.193 1.00 90.31 97 SER A O 1
ATOM 809 N N . GLU A 1 98 ? 6.774 10.873 8.031 1.00 92.62 98 GLU A N 1
ATOM 810 C CA . GLU A 1 98 ? 6.062 10.611 6.776 1.00 92.62 98 GLU A CA 1
ATOM 811 C C . GLU A 1 98 ? 6.267 9.174 6.268 1.00 92.62 98 GLU A C 1
ATOM 813 O O . GLU A 1 98 ? 5.312 8.515 5.841 1.00 92.62 98 GLU A O 1
ATOM 818 N N . GLY A 1 99 ? 7.499 8.664 6.332 1.00 91.44 99 GLY A N 1
ATOM 819 C CA . GLY A 1 99 ? 7.826 7.297 5.929 1.00 91.44 99 GLY A CA 1
ATOM 820 C C . GLY A 1 99 ? 7.187 6.248 6.841 1.00 91.44 99 GLY A C 1
ATOM 821 O O . GLY A 1 99 ? 6.567 5.304 6.346 1.00 91.44 99 GLY A O 1
ATOM 822 N N . GLN A 1 100 ? 7.274 6.446 8.159 1.00 92.31 100 GLN A N 1
ATOM 823 C CA . GLN A 1 100 ? 6.627 5.590 9.160 1.00 92.31 100 GLN A CA 1
ATOM 824 C C . GLN A 1 100 ? 5.101 5.608 9.001 1.00 92.31 100 GLN A C 1
ATOM 826 O O . GLN A 1 100 ? 4.474 4.554 8.921 1.00 92.31 100 GLN A O 1
ATOM 831 N N . ASP A 1 101 ? 4.498 6.787 8.845 1.00 92.75 101 ASP A N 1
ATOM 832 C CA . ASP A 1 101 ? 3.059 6.939 8.634 1.00 92.75 101 ASP A CA 1
ATOM 833 C C . ASP A 1 101 ? 2.610 6.251 7.343 1.00 92.75 101 ASP A C 1
ATOM 835 O O . ASP A 1 101 ? 1.535 5.653 7.291 1.00 92.75 101 ASP A O 1
ATOM 839 N N . SER A 1 102 ? 3.433 6.305 6.293 1.00 93.50 102 SER A N 1
ATOM 840 C CA . SER A 1 102 ? 3.160 5.611 5.034 1.00 93.50 102 SER A CA 1
ATOM 841 C C . SER A 1 102 ? 3.164 4.098 5.197 1.00 93.50 102 SER A C 1
ATOM 843 O O . SER A 1 102 ? 2.244 3.438 4.707 1.00 93.50 102 SER A O 1
ATOM 845 N N . LEU A 1 103 ? 4.135 3.555 5.933 1.00 93.38 103 LEU A N 1
ATOM 846 C CA . LEU A 1 103 ? 4.183 2.131 6.246 1.00 93.38 103 LEU A CA 1
ATOM 847 C C . LEU A 1 103 ? 2.974 1.712 7.096 1.00 93.38 103 LEU A C 1
ATOM 849 O O . LEU A 1 103 ? 2.290 0.747 6.752 1.00 93.38 103 LEU A O 1
ATOM 853 N N . ARG A 1 104 ? 2.642 2.490 8.135 1.00 94.50 104 ARG A N 1
ATOM 854 C CA . ARG A 1 104 ? 1.490 2.243 9.014 1.00 94.50 104 ARG A CA 1
ATOM 855 C C . ARG A 1 104 ? 0.187 2.168 8.224 1.00 94.50 104 ARG A C 1
ATOM 857 O O . ARG A 1 104 ? -0.567 1.209 8.374 1.00 94.50 104 ARG A O 1
ATOM 864 N N . ARG A 1 105 ? -0.071 3.149 7.350 1.00 96.06 105 ARG A N 1
ATOM 865 C CA . ARG A 1 105 ? -1.293 3.189 6.527 1.00 96.06 105 ARG A CA 1
ATOM 866 C C . ARG A 1 105 ? -1.445 1.940 5.665 1.00 96.06 105 ARG A C 1
ATOM 868 O O . ARG A 1 105 ? -2.530 1.368 5.627 1.00 96.06 105 ARG A O 1
ATOM 875 N N . VAL A 1 106 ? -0.376 1.506 4.996 1.00 95.12 106 VAL A N 1
ATOM 876 C CA . VAL A 1 106 ? -0.418 0.323 4.123 1.00 95.12 106 VAL A CA 1
ATOM 877 C C . VAL A 1 106 ? -0.652 -0.956 4.929 1.00 95.12 106 VAL A C 1
ATOM 879 O O . VAL A 1 106 ? -1.490 -1.768 4.536 1.00 95.12 106 VAL A O 1
ATOM 882 N N . LEU A 1 107 ? 0.034 -1.126 6.064 1.00 94.00 107 LEU A N 1
ATOM 883 C CA . LEU A 1 107 ? -0.120 -2.305 6.922 1.00 94.00 107 LEU A CA 1
ATOM 884 C C . LEU A 1 107 ? -1.540 -2.412 7.497 1.00 94.00 107 LEU A C 1
ATOM 886 O O . LEU A 1 107 ? -2.157 -3.473 7.417 1.00 94.00 107 LEU A O 1
ATOM 890 N N . LEU A 1 108 ? -2.095 -1.303 7.994 1.00 94.44 108 LEU A N 1
ATOM 891 C CA . LEU A 1 108 ? -3.464 -1.263 8.516 1.00 94.44 108 LEU A CA 1
ATOM 892 C C . LEU A 1 108 ? -4.519 -1.473 7.424 1.00 94.44 108 LEU A C 1
ATOM 894 O O . LEU A 1 108 ? -5.488 -2.211 7.630 1.00 94.44 108 LEU A O 1
ATOM 898 N N . ALA A 1 109 ? -4.334 -0.869 6.247 1.00 95.31 109 ALA A N 1
ATOM 899 C CA . ALA A 1 109 ? -5.222 -1.093 5.110 1.00 95.31 109 ALA A CA 1
ATOM 900 C C . ALA A 1 109 ? -5.227 -2.575 4.702 1.00 95.31 109 ALA A C 1
ATOM 902 O O . 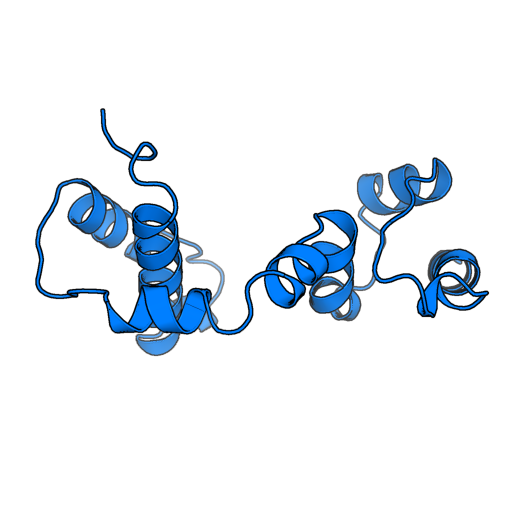ALA A 1 109 ? -6.292 -3.142 4.456 1.00 95.31 109 ALA A O 1
ATOM 903 N N . TYR A 1 110 ? -4.060 -3.226 4.693 1.00 93.88 110 TYR A N 1
ATOM 904 C CA . TYR A 1 110 ? -3.956 -4.646 4.367 1.00 93.88 110 TYR A CA 1
ATOM 905 C C . TYR A 1 110 ? -4.588 -5.550 5.435 1.00 93.88 110 TYR A C 1
ATOM 907 O O . TYR A 1 110 ? -5.318 -6.477 5.087 1.00 93.88 110 TYR A O 1
ATOM 915 N N . ALA A 1 111 ? -4.387 -5.257 6.723 1.00 92.50 111 ALA A N 1
ATOM 916 C CA . ALA A 1 111 ? -5.052 -5.976 7.812 1.00 92.50 111 ALA A CA 1
ATOM 917 C C . ALA A 1 111 ? -6.587 -5.858 7.737 1.00 92.50 111 ALA A C 1
ATOM 919 O O . ALA A 1 111 ? -7.305 -6.823 7.990 1.00 92.50 111 ALA A O 1
ATOM 920 N N . THR A 1 112 ? -7.097 -4.694 7.322 1.00 91.44 112 THR A N 1
ATOM 921 C CA . THR A 1 112 ? -8.535 -4.480 7.088 1.00 91.44 112 THR A CA 1
ATOM 922 C C . THR A 1 112 ? -9.034 -5.261 5.871 1.00 91.44 112 THR A C 1
ATOM 924 O O . THR A 1 112 ? -10.115 -5.845 5.906 1.00 91.44 112 THR A O 1
ATOM 9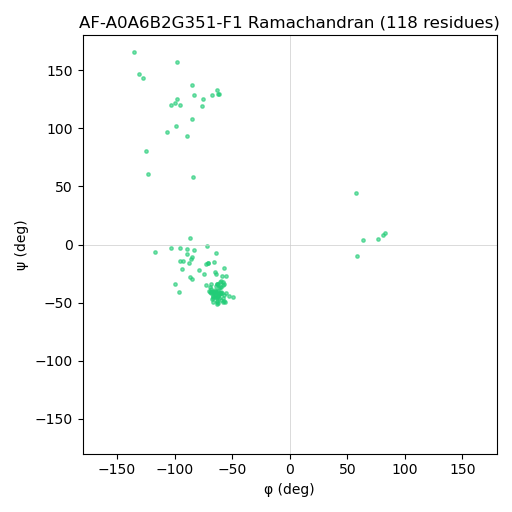27 N N . HIS A 1 113 ? -8.248 -5.288 4.791 1.00 92.81 113 HIS A N 1
ATOM 928 C CA . HIS A 1 113 ? -8.551 -6.057 3.585 1.00 92.81 113 HIS A CA 1
ATOM 929 C C . HIS A 1 113 ? -8.607 -7.569 3.856 1.00 92.81 113 HIS A C 1
ATOM 931 O O . HIS A 1 113 ? -9.488 -8.250 3.332 1.00 92.81 113 HIS A O 1
ATOM 937 N N . ASN A 1 114 ? -7.699 -8.090 4.688 1.00 91.62 114 ASN 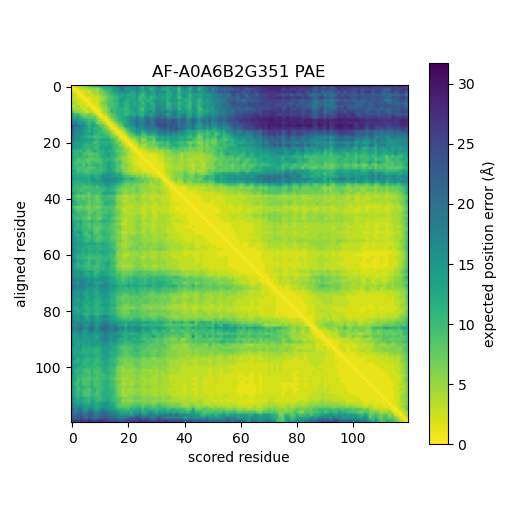A N 1
ATOM 938 C CA . ASN A 1 114 ? -7.629 -9.505 5.037 1.00 91.62 114 ASN A CA 1
ATOM 939 C C . ASN A 1 114 ? -7.674 -9.728 6.563 1.00 91.62 114 ASN A C 1
ATOM 941 O O . ASN A 1 114 ? -6.642 -9.995 7.183 1.00 91.62 114 ASN A O 1
ATOM 945 N N . PRO A 1 115 ? -8.872 -9.694 7.177 1.00 85.62 115 PRO A N 1
ATOM 946 C CA . PRO A 1 115 ? -9.039 -9.702 8.634 1.00 85.62 115 PRO A CA 1
ATOM 947 C C . PRO A 1 115 ? -8.725 -11.046 9.309 1.00 85.62 115 PRO A C 1
ATOM 949 O O . PRO A 1 115 ? -8.881 -11.164 10.528 1.00 85.62 115 PRO A O 1
ATOM 952 N N . ASN A 1 116 ? -8.361 -12.072 8.534 1.00 85.81 116 ASN A N 1
ATOM 953 C CA . ASN A 1 116 ? -7.937 -13.378 9.039 1.00 85.81 116 ASN A CA 1
ATOM 954 C C . ASN A 1 116 ? -6.414 -13.465 9.220 1.00 85.81 116 ASN A C 1
ATOM 956 O O . ASN A 1 116 ? -5.935 -14.396 9.857 1.00 85.81 116 ASN A O 1
ATOM 960 N N . ILE A 1 117 ? -5.650 -12.524 8.656 1.00 78.44 117 ILE A N 1
ATOM 961 C CA . ILE A 1 117 ? -4.203 -12.437 8.862 1.00 78.44 117 ILE A CA 1
ATOM 962 C C . ILE A 1 117 ? -3.932 -11.662 10.155 1.00 78.44 117 ILE A C 1
ATOM 964 O O . ILE A 1 117 ? -4.560 -10.637 10.408 1.00 78.44 117 ILE A O 1
ATOM 968 N N . GLY A 1 118 ? -2.985 -12.147 10.962 1.00 62.12 118 GLY A N 1
ATOM 969 C CA . GLY A 1 118 ? -2.545 -11.467 12.187 1.00 62.12 118 GLY A CA 1
ATOM 970 C C . GLY A 1 118 ? -3.423 -11.710 13.417 1.00 62.12 118 GLY A C 1
ATOM 971 O O . GLY A 1 118 ? -3.234 -11.040 14.422 1.00 62.12 118 GLY A O 1
ATOM 972 N N . LYS A 1 119 ? -4.370 -12.654 13.356 1.00 61.69 119 LYS A N 1
ATOM 973 C CA . LYS A 1 119 ? -5.058 -13.184 14.542 1.00 61.69 119 LYS A CA 1
ATOM 974 C C . LYS A 1 119 ? -4.408 -14.514 14.914 1.00 61.69 119 LYS A C 1
ATOM 976 O O . LYS A 1 119 ? -4.363 -15.403 14.061 1.00 61.69 119 LYS A O 1
ATOM 981 N N . ASN A 1 120 ? -3.887 -14.616 16.135 1.00 55.19 120 ASN A N 1
ATOM 982 C CA . ASN A 1 120 ? -3.377 -15.868 16.702 1.00 55.19 120 ASN A CA 1
ATOM 983 C C . ASN A 1 120 ? -4.507 -16.727 17.279 1.00 55.19 120 ASN A C 1
ATOM 985 O O . ASN A 1 120 ? -5.493 -16.151 17.793 1.00 55.19 120 ASN A O 1
#

Secondary structure (DSSP, 8-state):
--HHHHHHHHTSSGGG-SSPPP-HHHHHHHHTT-S-GGGHHHHHHHHHTHHHHHHHSTTHHHHHHHT--TT---HHHHHHHHHHTTS-TT-GGGGSHHHHHHHHHHHHHHHHH-TTTT--

pLDDT: mean 80.11, std 15.1, range [45.16, 97.56]

InterPro domains:
  IPR000195 Rab-GAP-TBC domain [PF00566] (39-118)
  IPR000195 Rab-GAP-TBC domain [PS50086] (34-120)
  IPR035969 Rab-GAP-TBC domain superfamily [SSF47923] (19-118)
  IPR050302 Rab GTPase-activating TBC domain-containing protein [PTHR47219] (6-118)

Foldseek 3Di:
DVVVVCCVVCVPPCVPPLADDDDPSVVVCVVVVPDDPVCVVPVVCSVVVVSVVCVVQPCLLVVLLVPDDLPDDDQQLVVLVVVLCVPPPVDVCSVDPVNSVVSSSVSSSVCSVPVVPPDD